Protein AF-A0A813GTD5-F1 (afdb_monomer)

Solvent-accessible surface area (backbone atoms only — not comparable to full-atom values): 5789 Å² total; per-residue (Å²): 137,84,86,51,64,78,39,59,35,37,38,21,43,66,93,52,87,41,31,33,42,32,40,27,30,19,70,59,54,92,58,23,22,23,30,36,38,64,85,72,51,73,48,79,45,61,69,45,85,81,34,87,60,44,72,43,78,51,52,58,42,97,87,70,43,70,46,91,92,60,53,79,96,33,51,54,56,62,70,94,75,52,72,67,60,50,50,51,49,38,57,48,21,50,60,50,28,77,76,106

Organism: Polarella glacialis (NCBI:txid89957)

Nearest PDB structures (foldseek):
  6my0-assembly2_B  TM=7.085E-01  e=2.742E-01  Homo sapiens
  8u4u-assembly4_H  TM=7.231E-01  e=3.966E-01  Homo sapiens
  5z78-assembly2_C  TM=6.871E-01  e=2.916E-01  Homo sapiens
  4rg2-assembly1_B  TM=7.173E-01  e=6.897E-01  Homo sapiens
  2mwo-assembly1_A  TM=6.806E-01  e=7.334E-01  Homo sapiens

Radius of gyration: 12.99 Å; Cα contacts (8 Å, |Δi|>4): 178; chains: 1; bounding box: 30×28×32 Å

Sequence (100 aa):
MTAVAGHVVLVRYHGAQMWHERLLLAVVSGPEFVVVTPTWDYFAEEIAMTNPDLSGLTQYLPDGTRPQGVGPHHVFGFAAIDAIHYQHLMVEGEHTSVMM

Structure (mmCIF, N/CA/C/O backbone):
data_AF-A0A813GTD5-F1
#
_entry.id   AF-A0A813GTD5-F1
#
loop_
_atom_site.group_PDB
_atom_site.id
_atom_site.type_symbol
_atom_site.label_atom_id
_atom_site.label_alt_id
_atom_site.label_comp_id
_atom_site.label_asym_id
_atom_site.label_entity_id
_atom_site.label_seq_id
_atom_site.pdbx_PDB_ins_code
_atom_site.Cartn_x
_atom_site.Cartn_y
_atom_site.Cartn_z
_atom_site.occupancy
_atom_site.B_iso_or_equiv
_atom_site.auth_seq_id
_atom_site.auth_comp_id
_atom_site.auth_asym_id
_atom_site.auth_atom_id
_atom_site.pdbx_PDB_model_num
ATOM 1 N N . MET A 1 1 ? -10.616 -10.716 -1.726 1.00 79.12 1 MET A N 1
ATOM 2 C CA . MET A 1 1 ? -9.376 -10.483 -0.955 1.00 79.12 1 MET A CA 1
ATOM 3 C C . MET A 1 1 ? -9.783 -9.908 0.387 1.00 79.12 1 MET A C 1
ATOM 5 O O . MET A 1 1 ? -10.742 -9.148 0.402 1.00 79.12 1 MET A O 1
ATOM 9 N N . THR A 1 2 ? -9.098 -10.264 1.472 1.00 83.81 2 THR A N 1
ATOM 10 C CA . THR A 1 2 ? -9.331 -9.656 2.790 1.00 83.81 2 THR A CA 1
ATOM 11 C C . THR A 1 2 ? -8.178 -8.705 3.084 1.00 83.81 2 THR A C 1
ATOM 13 O O . THR A 1 2 ? -7.042 -9.157 3.204 1.00 83.81 2 THR A O 1
ATOM 16 N N . ALA A 1 3 ? -8.461 -7.405 3.144 1.00 90.00 3 ALA A N 1
ATOM 17 C CA . ALA A 1 3 ? -7.496 -6.387 3.545 1.00 90.00 3 ALA A CA 1
ATOM 18 C C . ALA A 1 3 ? -7.285 -6.444 5.066 1.00 90.00 3 ALA A C 1
ATOM 20 O O . ALA A 1 3 ? -8.251 -6.570 5.819 1.00 90.00 3 ALA A O 1
ATOM 21 N N . VAL A 1 4 ? -6.029 -6.401 5.509 1.00 93.62 4 VAL A N 1
ATOM 22 C CA . VAL A 1 4 ? -5.641 -6.502 6.924 1.00 93.62 4 VAL A CA 1
ATOM 23 C C . VAL A 1 4 ? -4.506 -5.517 7.186 1.00 93.62 4 VAL A C 1
ATOM 25 O O . VAL A 1 4 ? -3.613 -5.374 6.352 1.00 93.62 4 VAL A O 1
ATOM 28 N N . ALA A 1 5 ? -4.532 -4.849 8.339 1.00 96.00 5 ALA A N 1
ATOM 29 C CA . ALA A 1 5 ? -3.430 -3.999 8.776 1.00 96.00 5 ALA A CA 1
ATOM 30 C C . ALA A 1 5 ? -2.104 -4.786 8.814 1.00 96.00 5 ALA A C 1
ATOM 32 O O . ALA A 1 5 ? -2.063 -5.961 9.177 1.00 96.00 5 ALA A O 1
ATOM 33 N N . GLY A 1 6 ? -1.024 -4.136 8.399 1.00 94.44 6 GLY A N 1
ATOM 34 C CA . GLY A 1 6 ? 0.303 -4.708 8.207 1.00 94.44 6 GLY A CA 1
ATOM 35 C C . GLY A 1 6 ? 0.528 -5.374 6.848 1.00 94.44 6 GLY A C 1
ATOM 36 O O . GLY A 1 6 ? 1.659 -5.721 6.514 1.00 94.44 6 GLY A O 1
ATOM 37 N N . HIS A 1 7 ? -0.513 -5.553 6.031 1.00 93.62 7 HIS A N 1
ATOM 38 C CA . HIS A 1 7 ? -0.342 -6.081 4.680 1.00 93.62 7 HIS A CA 1
ATOM 39 C C . HIS A 1 7 ? -0.050 -4.972 3.672 1.00 93.62 7 HIS A C 1
ATOM 41 O O . HIS A 1 7 ? -0.592 -3.870 3.747 1.00 93.62 7 HIS A O 1
ATOM 47 N N . VAL A 1 8 ? 0.760 -5.311 2.668 1.00 94.50 8 VAL A N 1
ATOM 48 C CA . VAL A 1 8 ? 0.898 -4.511 1.452 1.00 94.50 8 VAL A CA 1
ATOM 49 C C . VAL A 1 8 ? -0.124 -4.989 0.427 1.00 94.50 8 VAL A C 1
ATOM 51 O O . VAL A 1 8 ? -0.163 -6.171 0.070 1.00 94.50 8 VAL A O 1
ATOM 54 N N . VAL A 1 9 ? -0.926 -4.058 -0.075 1.00 96.12 9 VAL A N 1
ATOM 55 C CA . VAL A 1 9 ? -1.832 -4.281 -1.204 1.00 96.12 9 VAL A CA 1
ATOM 56 C C . VAL A 1 9 ? -1.355 -3.509 -2.428 1.00 96.12 9 VAL A C 1
ATOM 58 O O . VAL A 1 9 ? -0.646 -2.509 -2.332 1.00 96.12 9 VAL A O 1
ATOM 61 N N . LEU A 1 10 ? -1.749 -4.002 -3.595 1.00 96.31 10 LEU A N 1
ATOM 62 C CA . LEU A 1 10 ? -1.514 -3.404 -4.897 1.00 96.31 10 LEU A CA 1
ATOM 63 C C . LEU A 1 10 ? -2.842 -2.851 -5.406 1.00 96.31 10 LEU A C 1
ATOM 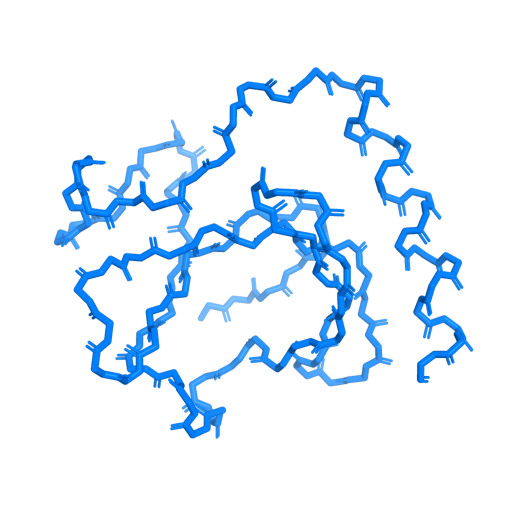65 O O . LEU A 1 10 ? -3.785 -3.608 -5.654 1.00 96.31 10 LEU A O 1
ATOM 69 N N . VAL A 1 11 ? -2.895 -1.539 -5.597 1.00 96.50 11 VAL A N 1
ATOM 70 C CA . VAL A 1 11 ? -4.058 -0.835 -6.144 1.00 96.50 11 VAL A CA 1
ATOM 71 C C . VAL A 1 11 ? -3.747 -0.318 -7.541 1.00 96.50 11 VAL A C 1
ATOM 73 O O . VAL A 1 11 ? -2.617 0.075 -7.835 1.00 96.50 11 VAL A O 1
ATOM 76 N N . ARG A 1 12 ? -4.738 -0.315 -8.430 1.00 96.06 12 ARG A N 1
ATOM 77 C CA . ARG A 1 12 ? -4.627 0.309 -9.750 1.00 96.06 12 ARG A CA 1
ATOM 78 C C . ARG A 1 12 ? -5.788 1.257 -9.966 1.00 96.06 12 ARG A C 1
ATOM 80 O O . ARG A 1 12 ? -6.924 0.815 -10.116 1.00 96.06 12 ARG A O 1
ATOM 87 N N . TYR A 1 13 ? -5.491 2.541 -10.077 1.00 96.44 13 TYR A N 1
ATOM 88 C CA . TYR A 1 13 ? -6.504 3.557 -10.338 1.00 96.44 13 TYR A CA 1
ATOM 89 C C . TYR A 1 13 ? -6.991 3.536 -11.788 1.00 96.44 13 TYR A C 1
ATOM 91 O O . TYR A 1 13 ? -6.257 3.150 -12.706 1.00 96.44 13 TYR A O 1
ATOM 99 N N . HIS A 1 14 ? -8.223 3.982 -12.015 1.00 95.50 14 HIS A N 1
ATOM 100 C CA . HIS A 1 14 ? -8.728 4.231 -13.360 1.00 95.50 14 HIS A CA 1
ATOM 101 C C . HIS A 1 14 ? -7.820 5.218 -14.108 1.00 95.50 14 HIS A C 1
ATOM 103 O O . HIS A 1 14 ? -7.442 6.268 -13.600 1.00 95.50 14 HIS A O 1
ATOM 109 N N . GLY A 1 15 ? -7.426 4.851 -15.330 1.00 91.88 15 GLY A N 1
ATOM 110 C CA . GLY A 1 15 ? -6.498 5.644 -16.144 1.00 91.88 15 GLY A CA 1
ATOM 111 C C . GLY A 1 15 ? -5.017 5.499 -15.767 1.00 91.88 15 GLY A C 1
ATOM 112 O O . GLY A 1 15 ? -4.162 5.933 -16.540 1.00 91.88 15 GLY A O 1
ATOM 113 N N . ALA A 1 16 ? -4.682 4.836 -14.654 1.00 91.12 16 ALA A N 1
ATOM 114 C CA . ALA A 1 16 ? -3.296 4.582 -14.279 1.00 91.12 16 ALA A CA 1
ATOM 115 C C . ALA A 1 16 ? -2.699 3.393 -15.052 1.00 91.12 16 ALA A C 1
ATOM 117 O O . ALA A 1 16 ? -3.289 2.312 -15.204 1.00 91.12 16 ALA A O 1
ATOM 118 N N . GLN A 1 17 ? -1.472 3.581 -15.537 1.00 90.06 17 GLN A N 1
ATOM 119 C CA . GLN A 1 17 ? -0.704 2.514 -16.185 1.00 90.06 17 GLN A CA 1
ATOM 120 C C . GLN A 1 17 ? -0.007 1.600 -15.172 1.00 90.06 17 GLN A C 1
ATOM 122 O O . GLN A 1 17 ? 0.234 0.433 -15.474 1.00 90.06 17 GLN A O 1
ATOM 127 N N . MET A 1 18 ? 0.278 2.118 -13.976 1.00 94.25 18 MET A N 1
ATOM 128 C CA . MET A 1 18 ? 0.995 1.413 -12.921 1.00 94.25 18 MET A CA 1
ATOM 129 C C . MET A 1 18 ? 0.053 0.967 -11.804 1.00 94.25 18 MET A C 1
ATOM 131 O O . MET A 1 18 ? -0.972 1.590 -11.530 1.00 94.25 18 MET A O 1
ATOM 135 N N . TRP A 1 19 ? 0.440 -0.123 -11.159 1.00 96.12 19 TRP A N 1
ATOM 136 C CA . TRP A 1 19 ? -0.013 -0.504 -9.835 1.00 96.12 19 TRP A CA 1
ATOM 137 C C . TRP A 1 19 ? 0.753 0.303 -8.796 1.00 96.12 19 TRP A C 1
ATOM 139 O O . TRP A 1 19 ? 1.922 0.625 -8.994 1.00 96.12 19 TRP A O 1
ATOM 149 N N . HIS A 1 20 ? 0.109 0.595 -7.680 1.00 96.56 20 HIS A N 1
ATOM 150 C CA . HIS A 1 20 ? 0.698 1.306 -6.562 1.00 96.56 20 HIS A CA 1
ATOM 151 C C . HIS A 1 20 ? 0.626 0.428 -5.325 1.00 96.56 20 HIS A C 1
ATOM 153 O O . HIS A 1 20 ? -0.411 -0.177 -5.049 1.00 96.56 20 HIS A O 1
ATOM 159 N N . GLU A 1 21 ? 1.718 0.369 -4.577 1.00 96.50 21 GLU A N 1
ATOM 160 C CA . GLU A 1 21 ? 1.692 -0.254 -3.263 1.00 96.50 21 GLU A CA 1
ATOM 161 C C . GLU A 1 21 ? 1.025 0.667 -2.244 1.00 96.50 21 GLU A C 1
ATOM 163 O O . GLU A 1 21 ? 1.201 1.891 -2.251 1.00 96.50 21 GLU A O 1
ATOM 168 N N . ARG A 1 22 ? 0.251 0.048 -1.361 1.00 97.62 22 ARG A N 1
ATOM 169 C CA . ARG A 1 22 ? -0.280 0.646 -0.142 1.00 97.62 22 ARG A CA 1
ATOM 170 C C . ARG A 1 22 ? 0.056 -0.288 0.996 1.00 97.62 22 ARG A C 1
ATOM 172 O O . ARG A 1 22 ? -0.359 -1.446 0.972 1.00 97.62 22 ARG A O 1
ATOM 179 N N . LEU A 1 23 ? 0.813 0.200 1.970 1.00 97.12 23 LEU A N 1
ATOM 180 C CA . LEU A 1 23 ? 0.927 -0.495 3.244 1.00 97.12 23 LEU A CA 1
ATOM 181 C C . LEU A 1 23 ? -0.271 -0.074 4.094 1.00 97.12 23 LEU A C 1
ATOM 183 O O . LEU A 1 23 ? -0.463 1.114 4.349 1.00 97.12 23 LEU A O 1
ATOM 187 N N . LEU A 1 24 ? -1.087 -1.048 4.488 1.00 97.62 24 LEU A N 1
ATOM 188 C CA . LEU A 1 24 ? -2.258 -0.822 5.326 1.00 97.62 24 LEU A CA 1
ATOM 189 C C . LEU A 1 24 ? -1.806 -0.702 6.777 1.00 97.62 24 LEU A C 1
ATOM 191 O O . LEU A 1 24 ? -1.239 -1.650 7.309 1.00 97.62 24 LEU A O 1
ATOM 195 N N . LEU A 1 25 ? -2.050 0.430 7.427 1.00 97.50 25 LEU A N 1
ATOM 196 C CA . LEU A 1 25 ? -1.555 0.670 8.783 1.00 97.50 25 LEU A CA 1
ATOM 197 C C . LEU A 1 25 ? -2.613 0.394 9.848 1.00 97.50 25 LEU A C 1
ATOM 199 O O . LEU A 1 25 ? -2.340 -0.306 10.816 1.00 97.50 25 LEU A O 1
ATOM 203 N N . ALA A 1 26 ? -3.832 0.894 9.655 1.00 97.56 26 ALA A N 1
ATOM 204 C CA . ALA A 1 26 ? -4.930 0.721 10.600 1.00 97.56 26 ALA A CA 1
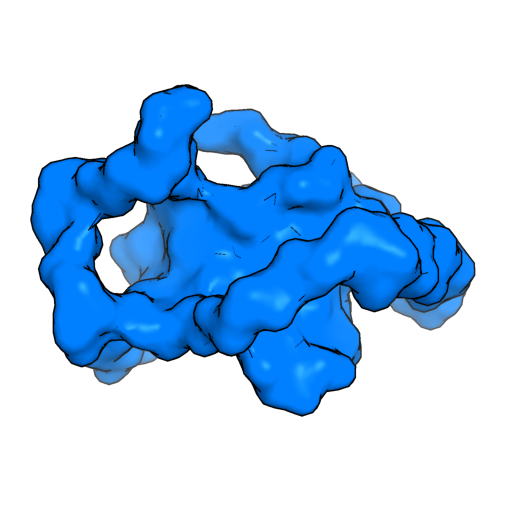ATOM 205 C C . ALA A 1 26 ? -6.280 0.801 9.882 1.00 97.56 26 ALA A C 1
ATOM 207 O O . ALA A 1 2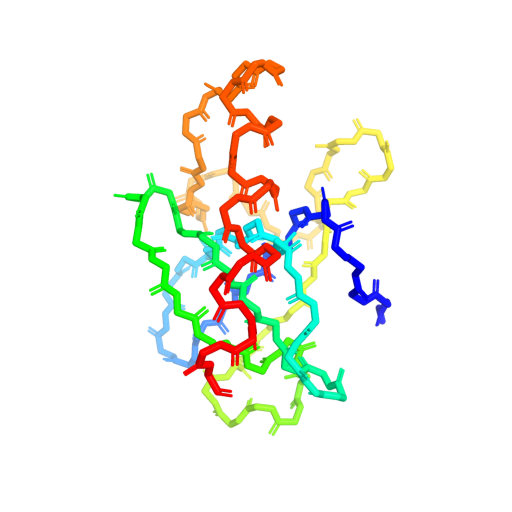6 ? -6.397 1.467 8.857 1.00 97.56 26 ALA A O 1
ATOM 208 N N . VAL A 1 27 ? -7.299 0.120 10.410 1.00 96.62 27 VAL A N 1
ATOM 209 C CA . VAL A 1 27 ? -8.681 0.248 9.919 1.00 96.62 27 VAL A CA 1
ATOM 210 C C . VAL A 1 27 ? -9.264 1.546 10.466 1.00 96.62 27 VAL A C 1
ATOM 212 O O . VAL A 1 27 ? -9.202 1.770 11.672 1.00 96.62 27 VAL A O 1
ATOM 215 N N . VAL A 1 28 ? -9.859 2.361 9.598 1.00 95.81 28 VAL A N 1
ATOM 216 C CA . VAL A 1 28 ? -10.667 3.521 10.004 1.00 95.81 28 VAL A CA 1
ATOM 217 C C . VAL A 1 28 ? -12.103 3.052 10.239 1.00 95.81 28 VAL A C 1
ATOM 219 O O . VAL A 1 28 ? -12.605 3.074 11.361 1.00 95.81 28 VAL A O 1
ATOM 222 N N . SER A 1 29 ? -12.753 2.537 9.191 1.00 94.19 29 SER A N 1
ATOM 223 C CA . SER A 1 29 ? -14.108 1.986 9.25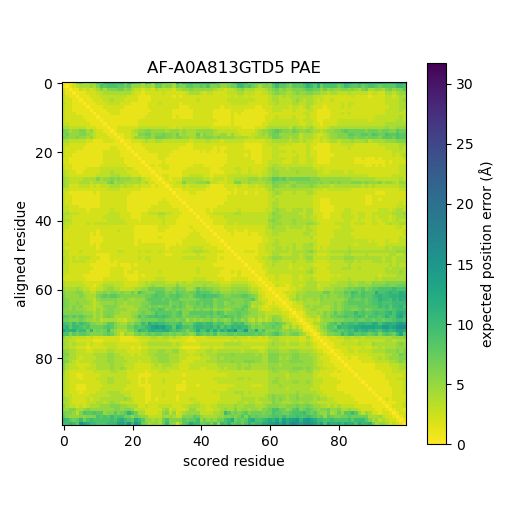4 1.00 94.19 29 SER A CA 1
ATOM 224 C C . SER A 1 29 ? -14.396 1.098 8.046 1.00 94.19 29 SER A C 1
ATOM 226 O O . SER A 1 29 ? -14.112 1.462 6.909 1.00 94.19 29 SER A O 1
ATOM 228 N N . GLY A 1 30 ? -14.999 -0.075 8.258 1.00 92.19 30 GLY A N 1
ATOM 229 C CA . GLY A 1 30 ? -15.357 -0.975 7.157 1.00 92.19 30 GLY A CA 1
ATOM 230 C C . GLY A 1 30 ? -14.149 -1.321 6.260 1.00 92.19 30 GLY A C 1
ATOM 231 O O . GLY A 1 30 ? -13.171 -1.860 6.777 1.00 92.19 30 GLY A O 1
ATOM 232 N N . PRO A 1 31 ? -14.207 -1.072 4.933 1.00 95.19 31 PRO A N 1
ATOM 233 C CA . PRO A 1 31 ? -13.083 -1.275 4.016 1.00 95.19 31 PRO A CA 1
ATOM 234 C C . PRO A 1 31 ? -12.084 -0.106 3.962 1.00 95.19 31 PRO A C 1
ATOM 236 O O . PRO A 1 31 ? -11.165 -0.1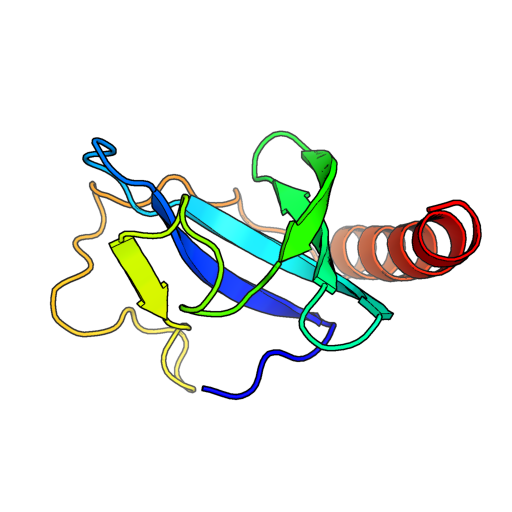51 3.148 1.00 95.19 31 PRO A O 1
ATOM 239 N N . GLU A 1 32 ? -12.254 0.937 4.771 1.00 97.06 32 GLU A N 1
ATOM 240 C CA . GLU A 1 32 ? -11.377 2.106 4.796 1.00 97.06 32 GLU A CA 1
ATOM 241 C C . GLU A 1 32 ? -10.207 1.911 5.762 1.00 97.06 32 GLU A C 1
ATOM 243 O O . GLU A 1 32 ? -10.386 1.521 6.921 1.00 97.06 32 GLU A O 1
ATOM 248 N N . PHE A 1 33 ? -9.000 2.189 5.276 1.00 98.19 33 PHE A N 1
ATOM 249 C CA . PHE A 1 33 ? -7.757 2.047 6.025 1.00 98.19 33 PHE A CA 1
ATOM 250 C C . PHE A 1 33 ? -6.956 3.341 5.983 1.00 98.19 33 PHE A C 1
ATOM 252 O O . PHE A 1 33 ? -6.906 4.007 4.953 1.00 98.19 33 PHE A O 1
ATOM 259 N N . VAL A 1 34 ? -6.233 3.628 7.065 1.00 98.19 34 VAL A N 1
ATOM 260 C CA . VAL A 1 34 ? -5.053 4.486 6.982 1.00 98.19 34 VAL A CA 1
ATOM 261 C C . VAL A 1 34 ? -4.006 3.721 6.192 1.00 98.19 34 VAL A C 1
ATOM 263 O O . VAL A 1 34 ? -3.611 2.614 6.573 1.00 98.19 34 VAL A O 1
ATOM 266 N N . VAL A 1 35 ? -3.558 4.309 5.095 1.00 98.12 35 VAL A N 1
ATOM 267 C CA . VAL A 1 35 ? -2.499 3.761 4.256 1.00 98.12 35 VAL A CA 1
ATOM 268 C C . VAL A 1 35 ? -1.300 4.684 4.265 1.00 98.12 35 VAL A C 1
ATOM 270 O O . VAL A 1 35 ? -1.443 5.895 4.419 1.00 98.12 35 VAL A O 1
ATOM 273 N N . VAL A 1 36 ? -0.124 4.105 4.051 1.00 98.00 36 VAL A N 1
ATOM 274 C CA . VAL A 1 36 ? 1.068 4.861 3.669 1.00 98.00 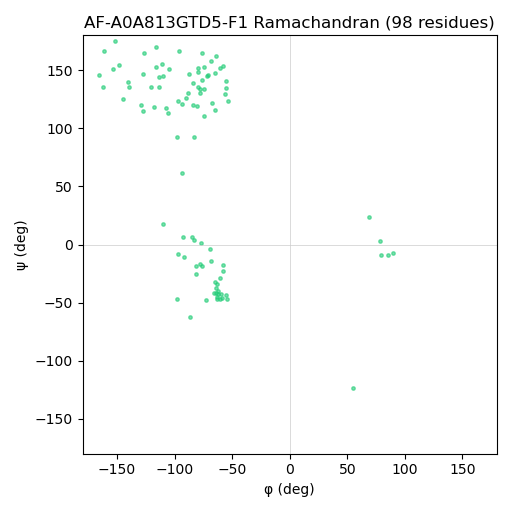36 VAL A CA 1
ATOM 275 C C . VAL A 1 36 ? 1.483 4.487 2.253 1.00 98.00 36 VAL A C 1
ATOM 277 O O . VAL A 1 36 ? 1.323 3.343 1.805 1.00 98.00 36 VAL A O 1
ATOM 280 N N . THR A 1 37 ? 1.971 5.480 1.522 1.00 97.31 37 THR A N 1
ATOM 281 C CA . THR A 1 37 ? 2.465 5.340 0.149 1.00 97.31 37 THR A CA 1
ATOM 282 C C . THR A 1 37 ? 3.985 5.159 0.108 1.00 97.31 37 THR A C 1
ATOM 284 O O . THR A 1 37 ? 4.668 5.469 1.084 1.00 97.31 37 THR A O 1
ATOM 287 N N . PRO A 1 38 ? 4.563 4.742 -1.035 1.00 96.56 38 PRO A N 1
ATOM 288 C CA . PRO A 1 38 ? 6.017 4.676 -1.204 1.00 96.56 38 PRO A CA 1
ATOM 289 C C . PRO A 1 38 ? 6.774 5.996 -0.997 1.00 96.56 38 PRO A C 1
ATOM 291 O O . PRO A 1 38 ? 7.988 5.970 -0.806 1.00 96.56 38 PRO A O 1
ATOM 294 N N . THR A 1 39 ? 6.084 7.140 -1.045 1.00 95.94 39 THR A N 1
ATOM 295 C CA . THR A 1 39 ? 6.635 8.470 -0.732 1.00 95.94 39 THR A CA 1
ATOM 296 C C . THR A 1 39 ? 6.440 8.891 0.721 1.00 95.94 39 THR A C 1
ATOM 298 O O . THR A 1 39 ? 6.819 10.005 1.068 1.00 95.94 39 THR A O 1
ATOM 301 N N . TRP A 1 40 ? 5.927 7.996 1.569 1.00 94.88 40 TRP A N 1
ATOM 302 C CA . TRP A 1 40 ? 5.653 8.224 2.991 1.00 94.88 40 TRP A CA 1
ATOM 303 C C . TRP A 1 40 ? 4.512 9.210 3.264 1.00 94.88 40 TRP A C 1
ATOM 305 O O . TRP A 1 40 ? 4.434 9.790 4.342 1.00 94.88 40 TRP A O 1
ATOM 315 N N . ASP A 1 41 ? 3.603 9.376 2.302 1.00 95.56 41 ASP A N 1
ATOM 316 C CA . ASP A 1 41 ? 2.358 10.117 2.513 1.00 95.56 41 ASP A CA 1
ATOM 317 C C . ASP A 1 41 ? 1.294 9.212 3.142 1.00 95.56 41 ASP A C 1
ATOM 319 O O . ASP A 1 41 ? 1.140 8.065 2.704 1.00 95.56 41 ASP A O 1
ATOM 323 N N . TYR A 1 42 ? 0.540 9.750 4.107 1.00 95.19 42 TYR A N 1
ATOM 324 C CA . TYR A 1 42 ? -0.513 9.055 4.854 1.00 95.19 42 TYR A CA 1
ATOM 325 C C . TYR A 1 42 ? -1.889 9.631 4.533 1.00 95.19 42 TYR A C 1
ATOM 327 O O . TYR A 1 42 ? -2.068 10.851 4.532 1.00 95.19 42 TYR A O 1
ATOM 335 N N . PHE A 1 43 ? -2.876 8.769 4.312 1.00 96.50 43 PHE A N 1
ATOM 336 C CA . PHE A 1 43 ? -4.275 9.169 4.146 1.00 96.50 43 PHE A CA 1
ATOM 337 C C . PHE A 1 43 ? -5.220 7.982 4.359 1.00 96.50 43 PHE A C 1
ATOM 339 O O . PHE A 1 43 ? -4.779 6.833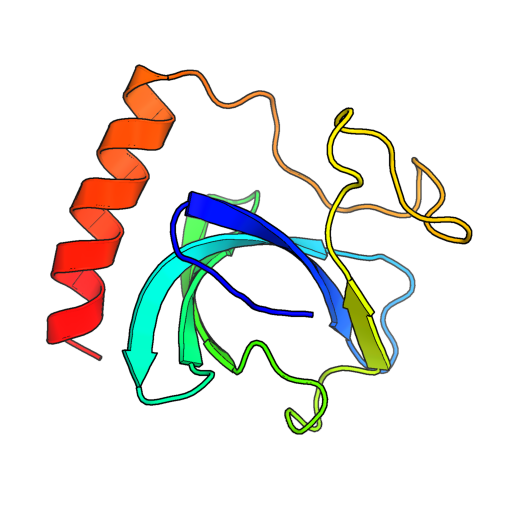 4.390 1.00 96.50 43 PHE A O 1
ATOM 346 N N . ALA A 1 44 ? -6.515 8.264 4.516 1.00 97.38 44 ALA A N 1
ATOM 347 C CA . ALA A 1 44 ? -7.559 7.247 4.482 1.00 97.38 44 ALA A CA 1
ATOM 348 C C . ALA A 1 44 ? -7.866 6.848 3.032 1.00 97.38 44 ALA A C 1
ATOM 350 O O . ALA A 1 44 ? -8.022 7.710 2.166 1.00 97.38 44 ALA A O 1
ATOM 351 N N . GLU A 1 45 ? -7.955 5.548 2.767 1.00 97.75 45 GLU A N 1
ATOM 352 C CA . GLU A 1 45 ? -8.331 5.017 1.459 1.00 97.75 45 GLU A CA 1
ATOM 353 C C . GLU A 1 45 ? -9.261 3.808 1.607 1.00 97.75 45 GLU A C 1
ATOM 355 O O . GLU A 1 45 ? -9.018 2.905 2.412 1.00 97.75 45 GLU A O 1
ATOM 360 N N . GLU A 1 46 ? -10.322 3.766 0.798 1.00 97.56 46 GLU A N 1
ATOM 361 C CA . GLU A 1 46 ? -11.201 2.603 0.699 1.00 97.56 46 GLU A CA 1
ATOM 362 C C . GLU A 1 46 ? -10.514 1.477 -0.093 1.00 97.56 46 GLU A C 1
ATOM 364 O O . GLU A 1 46 ? -10.355 1.553 -1.315 1.00 97.56 46 GLU A O 1
ATOM 369 N N . ILE A 1 47 ? -10.150 0.393 0.596 1.00 97.44 47 ILE A N 1
ATOM 370 C CA . ILE A 1 47 ? -9.469 -0.788 0.044 1.00 97.44 47 ILE A CA 1
ATOM 371 C C . ILE A 1 47 ? -10.496 -1.852 -0.354 1.00 97.44 47 ILE A C 1
ATOM 373 O O . ILE A 1 47 ? -10.529 -2.978 0.153 1.00 97.44 47 ILE A O 1
ATOM 377 N N . ALA A 1 48 ? -11.361 -1.486 -1.296 1.00 96.56 48 ALA A N 1
ATOM 378 C CA . ALA A 1 48 ? -12.366 -2.372 -1.868 1.00 96.56 48 ALA A CA 1
ATOM 379 C C . ALA A 1 48 ? -12.653 -2.018 -3.330 1.00 96.56 48 ALA A C 1
ATOM 381 O O . ALA A 1 48 ? -12.524 -0.875 -3.743 1.00 96.56 48 ALA A O 1
ATOM 382 N N . MET A 1 49 ? -13.108 -2.996 -4.120 1.00 96.19 49 MET A N 1
ATOM 383 C CA . MET A 1 49 ? -13.520 -2.760 -5.516 1.00 96.19 49 MET A CA 1
ATOM 384 C C . MET A 1 49 ? -14.811 -1.932 -5.644 1.00 96.19 49 MET A C 1
ATOM 386 O O . MET A 1 49 ? -15.238 -1.638 -6.756 1.00 96.19 49 MET A O 1
ATOM 390 N N . THR A 1 50 ? -15.457 -1.592 -4.527 1.00 95.56 50 THR A N 1
ATOM 391 C CA . THR A 1 50 ? -16.545 -0.609 -4.464 1.00 95.56 50 THR A CA 1
ATOM 392 C C . THR A 1 50 ? -16.043 0.829 -4.546 1.00 95.56 50 THR A C 1
ATOM 394 O O . THR A 1 50 ? -16.828 1.699 -4.916 1.00 95.56 50 THR A O 1
ATOM 397 N N . ASN A 1 51 ? -14.753 1.064 -4.283 1.00 96.44 51 ASN A N 1
ATOM 398 C CA . ASN A 1 51 ? -14.111 2.350 -4.502 1.00 96.44 51 ASN A CA 1
ATOM 399 C C . ASN A 1 51 ? -14.106 2.668 -6.014 1.00 96.44 51 ASN A C 1
ATOM 401 O O . ASN A 1 51 ? -13.450 1.952 -6.781 1.00 96.44 51 ASN A O 1
ATOM 405 N N . PRO A 1 52 ? -14.809 3.726 -6.462 1.00 96.81 52 PRO A N 1
ATOM 406 C CA . PRO A 1 52 ? -14.973 4.039 -7.882 1.00 96.81 52 PRO A CA 1
ATOM 407 C C . PRO A 1 52 ? -13.677 4.490 -8.563 1.00 96.81 52 PRO A C 1
ATOM 409 O O . PRO A 1 52 ? -13.616 4.504 -9.793 1.00 96.81 52 PRO A O 1
ATOM 412 N N . ASP A 1 53 ? -12.644 4.836 -7.795 1.00 97.44 53 ASP A N 1
ATOM 413 C CA . ASP A 1 53 ? -11.347 5.227 -8.337 1.00 97.44 53 ASP A CA 1
ATOM 414 C C . ASP A 1 53 ? -10.495 4.008 -8.716 1.00 97.44 53 ASP A C 1
ATOM 416 O O . ASP A 1 53 ? -9.559 4.130 -9.514 1.00 97.44 53 ASP A O 1
ATOM 420 N N . LEU A 1 54 ? -10.820 2.815 -8.199 1.00 97.12 54 LEU A N 1
ATOM 421 C CA . LEU A 1 54 ? -10.038 1.598 -8.395 1.00 97.12 54 LEU A CA 1
ATOM 422 C C . LEU A 1 54 ? -10.528 0.771 -9.590 1.00 97.12 54 LEU A C 1
ATOM 424 O O . LEU A 1 54 ? -11.624 0.224 -9.617 1.00 97.12 54 LEU A O 1
ATOM 428 N N . SER A 1 55 ? -9.625 0.564 -10.545 1.00 96.31 55 SER A N 1
ATOM 429 C CA . SER A 1 55 ? -9.783 -0.384 -11.655 1.00 96.31 55 SER A CA 1
ATOM 430 C C . SER A 1 55 ? -9.214 -1.777 -11.353 1.00 96.31 55 SER A C 1
ATOM 432 O O . SER A 1 55 ? -9.432 -2.721 -12.114 1.00 96.31 55 SER A O 1
ATOM 434 N N . GLY A 1 56 ? -8.465 -1.918 -10.257 1.00 94.88 56 GLY A N 1
ATOM 435 C CA . GLY A 1 56 ? -7.896 -3.186 -9.822 1.00 94.88 56 GLY A CA 1
ATOM 436 C C . GLY A 1 56 ? -7.392 -3.141 -8.384 1.00 94.88 56 GLY A C 1
ATOM 437 O O . GLY A 1 56 ? -6.865 -2.128 -7.928 1.00 94.88 56 GLY A O 1
ATOM 438 N N . LEU A 1 57 ? -7.527 -4.272 -7.694 1.00 95.62 57 LEU A N 1
ATOM 439 C CA . LEU A 1 57 ? -7.078 -4.476 -6.321 1.00 95.62 57 LEU A CA 1
ATOM 440 C C . LEU A 1 57 ? -6.578 -5.913 -6.163 1.00 95.62 57 LEU A C 1
ATOM 442 O O . LEU A 1 57 ? -7.299 -6.866 -6.467 1.00 95.62 57 LEU A O 1
ATOM 446 N N . THR A 1 58 ? -5.348 -6.077 -5.688 1.00 94.38 58 THR A N 1
ATOM 447 C CA . THR A 1 58 ? -4.760 -7.389 -5.398 1.00 94.38 58 THR A CA 1
ATOM 448 C C . THR A 1 58 ? -3.722 -7.284 -4.279 1.00 94.38 58 THR A C 1
ATOM 450 O O . THR A 1 58 ? -3.411 -6.199 -3.806 1.00 94.38 58 THR A O 1
ATOM 453 N N . GLN A 1 59 ? -3.175 -8.412 -3.846 1.00 92.38 59 GLN A N 1
ATOM 454 C CA . GLN A 1 59 ? -2.081 -8.505 -2.876 1.00 92.38 59 GLN A CA 1
ATOM 455 C C . GLN A 1 59 ? -0.947 -9.345 -3.456 1.00 92.38 59 GLN A C 1
ATOM 457 O O . GLN A 1 59 ? -1.162 -10.077 -4.424 1.00 92.38 59 GLN A O 1
ATOM 462 N N . TYR A 1 60 ? 0.237 -9.276 -2.857 1.00 89.38 60 TYR A N 1
ATOM 463 C CA . TYR A 1 60 ? 1.295 -10.245 -3.132 1.00 89.38 60 TYR A CA 1
ATOM 464 C C . TYR A 1 60 ? 0.855 -11.670 -2.771 1.00 89.38 60 TYR A C 1
ATOM 466 O O . TYR A 1 60 ? 0.006 -11.884 -1.901 1.00 89.38 60 TYR A O 1
ATOM 474 N N . LEU A 1 61 ? 1.426 -12.657 -3.457 1.00 85.75 61 LEU A N 1
ATOM 475 C CA . LEU A 1 61 ? 1.275 -14.056 -3.079 1.00 85.75 61 LEU A CA 1
ATOM 476 C C . LEU A 1 61 ? 2.012 -14.319 -1.751 1.00 85.75 61 LEU A C 1
ATOM 478 O O . LEU A 1 61 ? 2.914 -13.560 -1.396 1.00 85.75 61 LEU A O 1
ATOM 482 N N . PRO A 1 62 ? 1.651 -15.378 -0.999 1.00 79.88 62 PRO A N 1
ATOM 483 C CA . PRO A 1 62 ? 2.245 -15.646 0.317 1.00 79.88 62 PRO A CA 1
ATOM 484 C C . PRO A 1 62 ? 3.771 -15.817 0.314 1.00 79.88 62 PRO A C 1
ATOM 486 O O . PRO A 1 62 ? 4.414 -15.619 1.338 1.00 79.88 62 PRO A O 1
ATOM 489 N N . ASP A 1 63 ? 4.352 -16.179 -0.829 1.00 84.38 63 ASP A N 1
ATOM 490 C CA . ASP A 1 63 ? 5.797 -16.295 -1.045 1.00 84.38 63 ASP A CA 1
ATOM 491 C C . ASP A 1 63 ? 6.469 -14.957 -1.421 1.00 84.38 63 ASP A C 1
ATOM 493 O O . ASP A 1 63 ? 7.648 -14.926 -1.771 1.00 84.38 63 ASP A O 1
ATOM 497 N N . GLY A 1 64 ? 5.721 -13.850 -1.374 1.00 81.56 64 GLY A N 1
ATOM 498 C CA . GLY A 1 64 ? 6.170 -12.512 -1.756 1.00 81.56 64 GLY A CA 1
ATOM 499 C C . GLY A 1 64 ? 6.201 -12.272 -3.265 1.00 81.56 64 GLY A C 1
ATOM 500 O O . GLY A 1 64 ? 6.608 -11.197 -3.710 1.00 81.56 64 GLY A O 1
ATOM 501 N N . THR A 1 65 ? 5.777 -13.239 -4.084 1.00 86.81 65 THR A N 1
ATOM 502 C CA . THR A 1 65 ? 5.759 -13.066 -5.537 1.00 86.81 65 THR A CA 1
ATOM 503 C C . THR A 1 65 ? 4.548 -12.253 -5.993 1.00 86.81 65 THR A C 1
ATOM 505 O O . THR A 1 65 ? 3.495 -12.207 -5.352 1.00 86.81 65 THR A O 1
ATOM 508 N N . ARG A 1 66 ? 4.698 -11.547 -7.117 1.00 87.12 66 ARG A N 1
ATOM 509 C CA . ARG A 1 66 ? 3.609 -10.751 -7.693 1.00 87.12 66 ARG A CA 1
ATOM 510 C C . ARG A 1 66 ? 2.535 -11.654 -8.306 1.00 87.12 66 ARG A C 1
ATOM 512 O O . ARG A 1 66 ? 2.881 -12.641 -8.957 1.00 87.12 66 ARG A O 1
ATOM 519 N N . PRO A 1 67 ? 1.253 -11.266 -8.218 1.00 85.62 67 PRO A N 1
ATOM 520 C CA . PRO A 1 67 ? 0.188 -11.908 -8.975 1.00 85.62 67 PRO A CA 1
ATOM 521 C C . PRO A 1 67 ? 0.433 -11.860 -10.482 1.00 85.62 67 PRO A C 1
ATOM 523 O O . PRO A 1 67 ? 1.058 -10.936 -11.017 1.00 85.62 67 PRO A O 1
ATOM 526 N N . GLN A 1 68 ? -0.132 -12.837 -11.187 1.00 83.06 68 GLN A N 1
ATOM 527 C CA . GLN A 1 68 ? -0.110 -12.867 -12.644 1.00 83.06 68 GLN A CA 1
ATOM 528 C C . GLN A 1 68 ? -0.706 -11.572 -13.224 1.00 83.06 68 GLN A C 1
ATOM 530 O O . GLN A 1 68 ? -1.756 -11.107 -12.789 1.00 83.06 68 GLN A O 1
ATOM 535 N N . GLY A 1 69 ? -0.030 -10.989 -14.217 1.00 82.88 69 GLY A N 1
ATOM 536 C CA . GLY A 1 69 ? -0.448 -9.732 -14.852 1.00 82.88 69 GLY A CA 1
A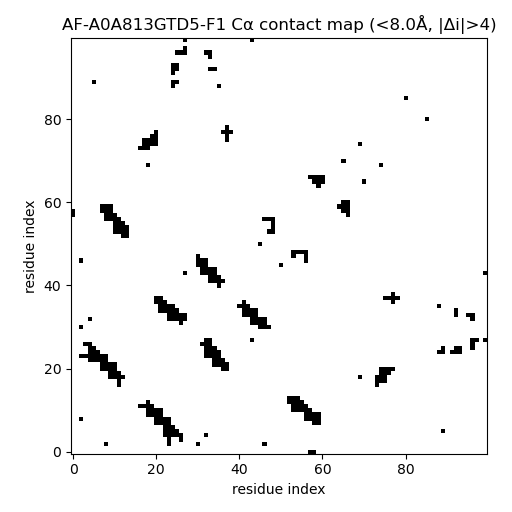TOM 537 C C . GLY A 1 69 ? 0.113 -8.460 -14.201 1.00 82.88 69 GLY A C 1
ATOM 538 O O . GLY A 1 69 ? -0.012 -7.385 -14.788 1.00 82.88 69 GLY A O 1
ATOM 539 N N . VAL A 1 70 ? 0.797 -8.564 -13.055 1.00 86.75 70 VAL A N 1
ATOM 540 C CA . VAL A 1 70 ? 1.510 -7.439 -12.427 1.00 86.75 70 VAL A CA 1
ATOM 541 C C . VAL A 1 70 ? 2.999 -7.510 -12.787 1.00 86.75 70 VAL A C 1
ATOM 543 O O . VAL A 1 70 ? 3.801 -8.198 -12.151 1.00 86.75 70 VAL A O 1
ATOM 546 N N . GLY A 1 71 ? 3.375 -6.816 -13.863 1.00 81.38 71 GLY A N 1
ATOM 547 C CA . GLY A 1 71 ? 4.768 -6.733 -14.308 1.00 81.38 71 GLY A CA 1
ATOM 548 C C . GLY A 1 71 ? 5.643 -5.887 -13.363 1.00 81.38 71 GLY A C 1
ATOM 549 O O . GLY A 1 71 ? 5.154 -4.892 -12.834 1.00 81.38 71 GLY A O 1
ATOM 550 N N . PRO A 1 72 ? 6.938 -6.218 -13.173 1.00 69.62 72 PRO A N 1
ATOM 551 C CA . PRO A 1 72 ? 7.843 -5.486 -12.276 1.00 69.62 72 PRO A CA 1
ATOM 552 C C . PRO A 1 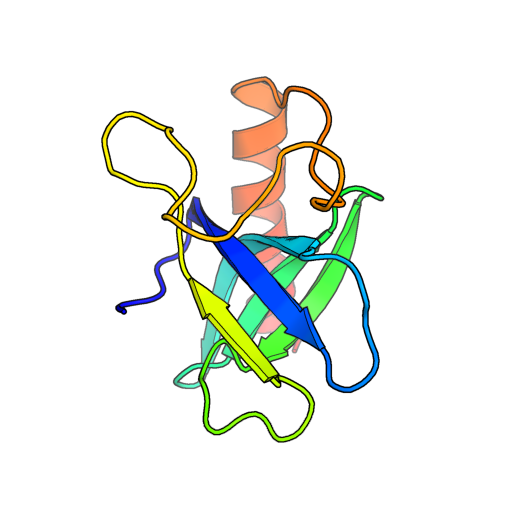72 ? 7.952 -3.996 -12.556 1.00 69.62 72 PRO A C 1
ATOM 554 O O . PRO A 1 72 ? 7.927 -3.195 -11.632 1.00 69.62 72 PRO A O 1
ATOM 557 N N . HIS A 1 73 ? 8.052 -3.626 -13.830 1.00 76.44 73 HIS A N 1
ATOM 558 C CA . HIS A 1 73 ? 8.186 -2.230 -14.247 1.00 76.44 73 HIS A CA 1
ATOM 559 C C . HIS A 1 73 ? 6.863 -1.459 -14.199 1.00 76.44 73 HIS A C 1
ATOM 561 O O . HIS A 1 73 ? 6.823 -0.289 -14.559 1.00 76.44 73 HIS A O 1
ATOM 567 N N . HIS A 1 74 ? 5.779 -2.112 -13.775 1.00 88.31 74 HIS A N 1
ATOM 568 C CA . HIS A 1 74 ? 4.455 -1.515 -13.652 1.00 88.31 74 HIS A CA 1
ATOM 569 C C . HIS A 1 74 ? 4.038 -1.357 -12.189 1.00 88.31 74 HIS A C 1
ATOM 571 O O . HIS A 1 74 ? 2.846 -1.220 -11.937 1.00 88.31 74 HIS A O 1
ATOM 577 N N . VAL A 1 75 ? 4.970 -1.412 -11.232 1.00 94.00 75 VAL A N 1
ATOM 578 C CA . VAL A 1 75 ? 4.671 -1.208 -9.810 1.00 94.00 75 VAL A CA 1
ATOM 579 C C . VAL A 1 75 ? 5.429 0.010 -9.302 1.00 94.00 75 VAL A C 1
ATOM 581 O O . VAL A 1 75 ? 6.658 0.037 -9.297 1.00 94.00 75 VAL A O 1
ATOM 584 N N . PHE A 1 76 ? 4.677 1.004 -8.847 1.00 94.62 76 PHE A N 1
ATOM 585 C CA . PHE A 1 76 ? 5.173 2.053 -7.978 1.00 94.62 76 PHE A CA 1
ATOM 586 C C . PHE A 1 76 ? 5.149 1.528 -6.540 1.00 94.62 76 PHE A C 1
ATOM 588 O O . PHE A 1 76 ? 4.111 1.562 -5.873 1.00 94.62 76 PHE A O 1
ATOM 595 N N . GLY A 1 77 ? 6.276 0.955 -6.121 1.00 94.19 77 GLY A N 1
ATOM 596 C CA . GLY A 1 77 ? 6.425 0.260 -4.846 1.00 94.19 77 GLY A CA 1
ATOM 597 C C . GLY A 1 77 ? 7.426 0.918 -3.905 1.00 94.19 77 GLY A C 1
ATOM 598 O O . GLY A 1 77 ? 8.167 1.825 -4.292 1.00 94.19 77 GLY A O 1
ATOM 599 N N . PHE A 1 78 ? 7.439 0.447 -2.665 1.00 92.75 78 PHE A N 1
ATOM 600 C CA . PHE A 1 78 ? 8.359 0.875 -1.627 1.00 92.75 78 PHE A CA 1
ATOM 601 C C . PHE A 1 78 ? 9.806 0.505 -1.971 1.00 92.75 78 PHE A C 1
ATOM 603 O O . PHE A 1 78 ? 10.103 -0.544 -2.551 1.00 92.75 78 PHE A O 1
ATOM 610 N N . ALA A 1 79 ? 10.735 1.350 -1.526 1.00 91.12 79 ALA A N 1
ATOM 611 C CA . ALA A 1 79 ? 12.078 0.869 -1.233 1.00 91.12 79 ALA A CA 1
ATOM 612 C C . ALA A 1 79 ? 12.017 -0.144 -0.075 1.00 91.12 79 ALA A C 1
ATOM 614 O O . ALA A 1 79 ? 11.042 -0.184 0.672 1.00 91.12 79 ALA A O 1
ATOM 615 N N . ALA A 1 80 ? 13.060 -0.959 0.099 1.00 89.62 80 ALA A N 1
ATOM 616 C CA . ALA A 1 80 ? 13.100 -1.912 1.206 1.00 89.62 80 ALA A CA 1
ATOM 617 C C . ALA A 1 80 ? 12.851 -1.201 2.549 1.00 89.62 80 ALA A C 1
ATOM 619 O O . ALA A 1 80 ? 13.567 -0.262 2.901 1.00 89.62 80 ALA A O 1
ATOM 620 N N . ILE A 1 81 ? 11.832 -1.658 3.277 1.00 90.88 81 ILE A N 1
ATOM 621 C CA . ILE A 1 81 ? 11.481 -1.156 4.605 1.00 90.88 81 ILE A CA 1
ATOM 622 C C . ILE A 1 81 ? 12.106 -2.101 5.624 1.00 90.88 81 ILE A C 1
ATOM 624 O O . ILE A 1 81 ? 11.870 -3.309 5.578 1.00 90.88 81 ILE A O 1
ATOM 628 N N . ASP A 1 82 ? 12.922 -1.571 6.531 1.00 94.19 82 ASP A N 1
ATOM 629 C CA . ASP A 1 82 ? 13.422 -2.370 7.643 1.00 94.19 82 ASP A CA 1
ATOM 630 C C . ASP A 1 82 ? 12.348 -2.567 8.727 1.00 94.19 82 ASP A C 1
ATOM 632 O O . ASP A 1 82 ? 11.317 -1.893 8.762 1.00 94.19 82 ASP A O 1
ATOM 636 N N . ALA A 1 83 ? 12.588 -3.520 9.626 1.00 94.75 83 ALA A N 1
ATOM 637 C CA . ALA A 1 83 ? 11.615 -3.890 10.648 1.00 94.75 83 ALA A CA 1
ATOM 638 C C . ALA A 1 83 ? 11.321 -2.762 11.653 1.00 94.75 83 ALA A C 1
ATOM 640 O O . ALA A 1 83 ? 10.200 -2.678 12.150 1.00 94.75 83 ALA A O 1
ATOM 641 N N . ILE A 1 84 ? 12.302 -1.904 11.956 1.00 96.19 84 ILE A N 1
ATOM 642 C CA . ILE A 1 84 ? 12.137 -0.812 12.926 1.00 96.19 84 ILE A CA 1
ATOM 643 C C . ILE A 1 84 ? 11.263 0.273 12.306 1.00 96.19 84 ILE A C 1
ATOM 645 O O . ILE A 1 84 ? 10.292 0.716 12.917 1.00 96.19 84 ILE A O 1
ATOM 649 N N . HIS A 1 85 ? 11.576 0.659 11.071 1.00 94.75 85 HIS A N 1
ATOM 650 C CA . HIS A 1 85 ? 10.792 1.627 10.329 1.00 94.75 85 HIS A CA 1
ATOM 651 C C . HIS A 1 85 ? 9.360 1.123 10.143 1.00 94.75 85 HIS A C 1
ATOM 653 O O . HIS A 1 85 ? 8.424 1.841 10.474 1.00 94.75 85 HIS A O 1
ATOM 659 N N . TYR A 1 86 ? 9.181 -0.137 9.739 1.00 95.94 86 TYR A N 1
ATOM 660 C CA . TYR A 1 86 ? 7.858 -0.752 9.644 1.00 95.94 86 TYR A CA 1
ATOM 661 C C . TYR A 1 86 ? 7.071 -0.659 10.962 1.00 95.94 86 TYR A C 1
ATOM 663 O O . TYR A 1 86 ? 5.913 -0.252 10.955 1.00 95.94 86 TYR A O 1
ATOM 671 N N . GLN A 1 87 ? 7.690 -0.983 12.103 1.00 96.25 87 GLN A N 1
ATOM 672 C CA . GLN A 1 87 ? 7.018 -0.883 13.402 1.00 96.25 87 GLN A CA 1
ATOM 673 C C . GLN A 1 87 ? 6.597 0.550 13.738 1.00 96.25 87 GLN A C 1
ATOM 675 O O . GLN A 1 87 ? 5.493 0.746 14.245 1.00 96.25 87 GLN A O 1
ATOM 680 N N . HIS A 1 88 ? 7.430 1.548 13.430 1.00 95.69 88 HIS A N 1
ATOM 681 C CA . HIS A 1 88 ? 7.058 2.950 13.622 1.00 95.69 88 HIS A CA 1
ATOM 682 C C . HIS A 1 88 ? 5.849 3.348 12.771 1.00 95.69 88 HIS A C 1
ATOM 684 O O . HIS A 1 88 ? 4.938 3.979 13.300 1.00 95.69 88 HIS A O 1
ATOM 690 N N . LEU A 1 89 ? 5.798 2.922 11.503 1.00 95.88 89 LEU A N 1
ATOM 691 C CA . LEU A 1 89 ? 4.658 3.189 10.619 1.00 95.88 89 LEU A CA 1
ATOM 692 C C . LEU A 1 89 ? 3.359 2.602 11.184 1.00 95.88 89 LEU A C 1
ATOM 694 O O . LEU A 1 89 ? 2.326 3.266 11.169 1.00 95.88 89 LEU A O 1
ATOM 698 N N . MET A 1 90 ? 3.408 1.373 11.709 1.00 97.31 90 MET A N 1
ATOM 699 C CA . MET A 1 90 ? 2.230 0.725 12.296 1.00 97.31 90 MET A CA 1
ATOM 700 C C . MET A 1 90 ? 1.705 1.488 13.518 1.00 97.31 90 MET A C 1
ATOM 702 O O . MET A 1 90 ? 0.507 1.740 13.608 1.00 97.31 90 MET A O 1
ATOM 706 N N . VAL A 1 91 ? 2.598 1.914 14.420 1.00 96.06 91 VAL A N 1
ATOM 707 C CA . VAL A 1 91 ? 2.220 2.714 15.601 1.00 96.06 91 VAL A CA 1
ATOM 708 C C . VAL A 1 91 ? 1.647 4.073 15.193 1.00 96.06 91 VAL A C 1
ATOM 710 O O . VAL A 1 91 ? 0.661 4.532 15.765 1.00 96.06 91 VAL A O 1
ATOM 713 N N . GLU A 1 92 ? 2.249 4.726 14.200 1.00 93.31 92 GLU A N 1
ATOM 714 C CA . GLU A 1 92 ? 1.763 6.012 13.703 1.00 93.31 92 GLU A CA 1
ATOM 715 C C . GLU A 1 92 ? 0.364 5.885 13.094 1.00 93.31 92 GLU A C 1
ATOM 717 O O . GLU A 1 92 ? -0.528 6.652 13.450 1.00 93.31 92 GLU A O 1
ATOM 722 N N . GLY A 1 93 ? 0.137 4.878 12.248 1.00 92.56 93 GLY A N 1
ATOM 723 C CA . GLY A 1 93 ? -1.165 4.675 11.620 1.00 92.56 93 GLY A CA 1
ATOM 724 C C . GLY A 1 93 ? -2.285 4.366 12.611 1.00 92.56 93 GLY A C 1
ATOM 725 O O . GLY A 1 93 ? -3.406 4.837 12.413 1.00 92.56 93 GLY A O 1
ATOM 726 N N . GLU A 1 94 ? -1.997 3.653 13.705 1.00 92.38 94 GLU A N 1
ATOM 727 C CA . GLU A 1 94 ? -2.955 3.477 14.804 1.00 92.38 94 GLU A CA 1
ATOM 728 C C . GLU A 1 94 ? -3.379 4.830 15.395 1.00 92.38 94 GLU A C 1
ATOM 730 O O . GLU A 1 94 ? -4.576 5.086 15.533 1.00 92.38 94 GLU A O 1
ATOM 735 N N . HIS A 1 95 ? -2.436 5.737 15.668 1.00 91.31 95 HIS A N 1
ATOM 736 C CA . HIS A 1 95 ? -2.759 7.078 16.167 1.00 91.31 95 HIS A CA 1
ATOM 737 C C . HIS A 1 95 ? -3.529 7.920 15.144 1.00 91.31 95 HIS A C 1
ATOM 739 O O . HIS A 1 95 ? -4.485 8.608 15.509 1.00 91.31 95 HIS A O 1
ATOM 745 N N . THR A 1 96 ? -3.136 7.859 13.871 1.00 88.31 96 THR A N 1
ATOM 746 C CA . THR A 1 96 ? -3.785 8.606 12.788 1.00 88.31 96 THR A CA 1
ATOM 747 C C . THR A 1 96 ? -5.230 8.158 12.574 1.00 88.31 96 THR A C 1
ATOM 749 O O . THR A 1 96 ? -6.092 9.004 12.353 1.00 88.31 96 THR A O 1
ATOM 752 N N . SER A 1 97 ? -5.521 6.858 12.699 1.00 88.88 97 SER A N 1
ATOM 753 C CA . SER A 1 97 ? -6.867 6.308 12.466 1.00 88.88 97 SER A CA 1
ATOM 754 C C . SER A 1 97 ? -7.941 6.879 13.393 1.00 88.88 97 SER A C 1
ATOM 756 O O . SER A 1 97 ? -9.094 6.992 12.998 1.00 88.88 97 SER A O 1
ATOM 758 N N . VAL A 1 98 ? -7.563 7.295 14.605 1.00 84.94 98 VAL A N 1
ATOM 759 C CA . VAL A 1 98 ? -8.478 7.894 15.591 1.00 84.94 98 VAL A CA 1
ATOM 760 C C . VAL A 1 98 ? -8.797 9.361 15.262 1.00 84.94 98 VAL A C 1
ATOM 762 O O . VAL A 1 98 ? -9.746 9.927 15.801 1.00 84.94 98 VAL A O 1
ATOM 765 N N . MET A 1 99 ? -7.995 9.995 14.402 1.00 83.50 99 MET A N 1
ATOM 766 C CA . MET A 1 99 ? -8.155 11.398 14.006 1.00 83.50 99 MET A CA 1
ATOM 767 C C . MET A 1 99 ? -8.903 11.581 12.678 1.00 83.50 99 MET A C 1
ATOM 769 O O . MET A 1 99 ? -9.184 12.727 12.321 1.00 83.50 99 MET A O 1
ATOM 773 N N . MET A 1 100 ? -9.169 10.492 11.947 1.00 81.00 100 MET A N 1
ATOM 774 C CA . MET A 1 100 ? -9.829 10.490 10.634 1.00 81.00 100 MET A CA 1
ATOM 775 C C . MET A 1 100 ? -11.331 10.221 10.726 1.00 81.00 100 MET A C 1
ATOM 777 O O . MET A 1 100 ? -11.778 9.608 11.721 1.00 81.00 100 MET A O 1
#

Secondary structure (DSSP, 8-state):
----TT-EEEEEETT-SSEEEEEEEEEEETTEEEEE-TT--EEEEE-STTSTTEEEEEE--TTSPPPTT--GGGEE-PPPPPHHHHHHHHHHHHHHHTT-

Mean predicted aligned error: 3.48 Å

Foldseek 3Di:
DDDDAQFWKWFDFVVAQATFIWHFQAALDDQWGFTAGLVRDTDIDRQDPVPNRTPDIGGADPVRHRDPPHDPVRYRYHDDDDPVNSVVSNVVRVVVSVVD

pLDDT: mean 92.71, std 5.61, range [69.62, 98.19]